Protein AF-X1M065-F1 (afdb_monomer_lite)

Structure (mmCIF, N/CA/C/O backbone):
data_AF-X1M065-F1
#
_entry.id   AF-X1M065-F1
#
loop_
_atom_site.group_PDB
_atom_site.id
_atom_site.type_symbol
_atom_site.label_atom_id
_atom_site.label_alt_id
_atom_site.label_comp_id
_atom_site.label_asym_id
_atom_site.label_entity_id
_atom_site.label_seq_id
_atom_site.pdbx_PDB_ins_code
_atom_site.Cartn_x
_atom_site.Cartn_y
_atom_site.Cartn_z
_atom_site.occupancy
_atom_site.B_iso_or_equiv
_atom_site.auth_seq_id
_atom_site.auth_comp_id
_atom_site.auth_asym_id
_atom_site.auth_atom_id
_atom_site.pdbx_PDB_model_num
ATOM 1 N N . MET A 1 1 ? -24.277 -4.819 1.934 1.00 57.31 1 MET A N 1
ATOM 2 C CA . MET A 1 1 ? -22.820 -5.001 2.126 1.00 57.31 1 MET A CA 1
ATOM 3 C C . MET A 1 1 ? -22.579 -5.871 3.349 1.00 57.31 1 MET A C 1
ATOM 5 O O . MET A 1 1 ? -23.334 -5.756 4.308 1.00 57.31 1 MET A O 1
ATOM 9 N N . LYS A 1 2 ? -21.581 -6.765 3.315 1.00 66.62 2 LYS A N 1
ATOM 10 C CA . LYS A 1 2 ? -21.135 -7.481 4.523 1.00 66.62 2 LYS A CA 1
ATOM 11 C C . LYS A 1 2 ? -20.497 -6.467 5.475 1.00 66.62 2 LYS A C 1
ATOM 13 O O . LYS A 1 2 ? -19.760 -5.602 5.018 1.00 66.62 2 LYS A O 1
ATOM 18 N N . LYS A 1 3 ? -20.769 -6.583 6.777 1.00 82.69 3 LYS A N 1
ATOM 19 C CA . LYS A 1 3 ? -20.069 -5.792 7.795 1.00 82.69 3 LYS A CA 1
ATOM 20 C C . LYS A 1 3 ? -18.608 -6.233 7.821 1.00 82.69 3 LYS A C 1
ATOM 22 O O . LYS A 1 3 ? -18.333 -7.383 8.162 1.00 82.69 3 LYS A O 1
ATOM 27 N N . LEU A 1 4 ? -17.699 -5.344 7.435 1.00 89.69 4 LEU A N 1
ATOM 28 C CA . LEU A 1 4 ? -16.260 -5.587 7.467 1.00 89.69 4 LEU A CA 1
ATOM 29 C C . LEU A 1 4 ? -15.634 -4.878 8.670 1.00 89.69 4 LEU A C 1
ATOM 31 O O . LEU A 1 4 ? -16.205 -3.940 9.232 1.00 89.69 4 LEU A O 1
ATOM 35 N N . LYS A 1 5 ? -14.457 -5.354 9.078 1.00 89.81 5 LYS A N 1
ATOM 36 C CA . LYS A 1 5 ? -13.608 -4.678 10.059 1.00 89.81 5 LYS A CA 1
ATOM 37 C C . LYS A 1 5 ? -12.356 -4.199 9.342 1.00 89.81 5 LYS A C 1
ATOM 39 O O . LYS A 1 5 ? -11.626 -5.018 8.796 1.00 89.81 5 LYS A O 1
ATOM 44 N N . PHE A 1 6 ? -12.130 -2.895 9.360 1.00 89.50 6 PHE A N 1
ATOM 45 C CA . PHE A 1 6 ? -10.933 -2.264 8.820 1.00 89.50 6 PHE A CA 1
ATOM 46 C C . PHE A 1 6 ? -9.960 -2.035 9.968 1.00 89.50 6 PHE A C 1
ATOM 48 O O . PHE A 1 6 ? -10.322 -1.364 10.934 1.00 89.50 6 PHE A O 1
ATOM 55 N N . GLN A 1 7 ? -8.759 -2.604 9.880 1.00 90.06 7 GLN A N 1
ATOM 56 C CA . GLN A 1 7 ? -7.691 -2.339 10.837 1.00 90.06 7 GLN A CA 1
ATOM 57 C C . GLN A 1 7 ? -6.665 -1.394 10.220 1.00 90.06 7 GLN A C 1
ATOM 59 O O . GLN A 1 7 ? -6.200 -1.648 9.115 1.00 90.06 7 GLN A O 1
ATOM 64 N N . THR A 1 8 ? -6.315 -0.325 10.931 1.00 87.81 8 THR A N 1
ATOM 65 C CA . THR A 1 8 ? -5.253 0.608 10.525 1.00 87.81 8 THR A CA 1
ATOM 66 C C . THR A 1 8 ? -4.339 0.909 11.706 1.00 87.81 8 THR A C 1
ATOM 68 O O . THR A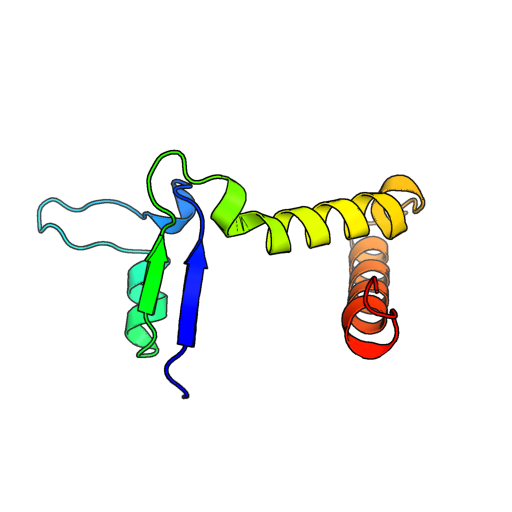 1 8 ? -4.664 0.616 12.866 1.00 87.81 8 THR A O 1
ATOM 71 N N . ASP A 1 9 ? -3.202 1.532 11.420 1.00 84.31 9 ASP A N 1
ATOM 72 C CA . ASP A 1 9 ? -2.381 2.141 12.454 1.00 84.31 9 ASP A CA 1
ATOM 73 C C . ASP A 1 9 ? -3.026 3.432 13.017 1.00 84.31 9 ASP A C 1
ATOM 75 O O . ASP A 1 9 ? -4.216 3.713 12.822 1.00 84.31 9 ASP A O 1
ATOM 79 N N . ASN A 1 10 ? -2.238 4.197 13.776 1.00 84.44 10 ASN A N 1
ATOM 80 C CA . ASN A 1 10 ? -2.640 5.476 14.359 1.00 84.44 10 ASN A CA 1
ATOM 81 C C . ASN A 1 10 ? -2.129 6.688 13.552 1.00 84.44 10 ASN A C 1
ATOM 83 O O . ASN A 1 10 ? -1.925 7.756 14.131 1.00 84.44 10 ASN A O 1
ATOM 87 N N . GLY A 1 11 ? -1.905 6.533 12.246 1.00 80.75 11 GLY A N 1
ATOM 88 C CA . GLY A 1 11 ? -1.582 7.623 11.334 1.00 80.75 11 GLY A CA 1
ATOM 89 C C . GLY A 1 11 ? -2.678 8.689 11.327 1.00 80.75 11 GLY A C 1
ATOM 90 O O . GLY A 1 11 ? -3.869 8.398 11.481 1.00 80.75 11 GLY A O 1
ATOM 91 N N . SER A 1 12 ? -2.285 9.953 11.165 1.00 81.75 12 SER A N 1
ATOM 92 C CA . SER A 1 12 ? -3.219 11.088 11.178 1.00 81.75 12 SER A CA 1
ATOM 93 C C . SER A 1 12 ? -4.276 10.995 10.071 1.00 81.75 12 SER A C 1
ATOM 95 O O . SER A 1 12 ? -5.406 11.438 10.275 1.00 81.75 12 SER A O 1
ATOM 97 N N . GLU A 1 13 ? -3.947 10.348 8.950 1.00 82.25 13 GLU A N 1
ATOM 98 C CA . GLU A 1 13 ? -4.857 10.090 7.827 1.00 82.25 13 GLU A CA 1
ATOM 99 C C . GLU A 1 13 ? -6.069 9.219 8.206 1.00 82.25 13 GLU A C 1
ATOM 101 O O . GLU A 1 13 ? -7.169 9.436 7.695 1.00 82.25 13 GLU A O 1
ATOM 106 N N . PHE A 1 14 ? -5.907 8.293 9.159 1.00 81.12 14 PHE A N 1
ATOM 107 C CA . PHE A 1 14 ? -6.976 7.401 9.622 1.00 81.12 14 PHE A CA 1
ATOM 108 C C . PHE A 1 14 ? -7.726 7.937 10.844 1.00 81.12 14 PHE A C 1
ATOM 110 O O . PHE A 1 14 ? -8.810 7.458 11.163 1.00 81.12 14 PHE A O 1
ATOM 117 N N . ILE A 1 15 ? -7.151 8.911 11.551 1.00 74.31 15 ILE A N 1
ATOM 118 C CA . ILE A 1 15 ? -7.739 9.510 12.759 1.00 74.31 15 ILE A CA 1
ATOM 119 C C . ILE A 1 15 ? -8.742 10.617 12.400 1.00 74.31 15 ILE A C 1
ATOM 121 O O . ILE A 1 15 ? -9.678 10.854 13.176 1.00 74.31 15 ILE A O 1
ATOM 125 N N . GLY A 1 16 ? -8.548 11.266 11.245 1.00 72.25 16 GLY A N 1
ATOM 126 C CA . GLY A 1 16 ? -9.325 12.425 10.810 1.00 72.25 16 GLY A CA 1
ATOM 127 C C . GLY A 1 16 ? -9.111 13.650 11.706 1.00 72.25 16 GLY A C 1
ATOM 128 O O . GLY A 1 16 ? -8.251 13.668 12.593 1.00 72.25 16 GLY A O 1
ATOM 129 N N . CYS A 1 17 ? -9.917 14.691 11.502 1.00 68.94 17 CYS A N 1
ATOM 130 C CA . CYS A 1 17 ? -9.961 15.835 12.402 1.00 68.94 17 CYS A CA 1
ATOM 131 C C . CYS A 1 17 ? -10.917 15.547 13.563 1.00 68.94 17 CYS A C 1
ATOM 133 O O . CYS A 1 17 ? -12.110 15.301 13.372 1.00 68.94 17 CYS A O 1
ATOM 135 N N . PHE A 1 18 ? -10.408 15.636 14.793 1.00 64.56 18 PHE A N 1
ATOM 136 C CA . PHE A 1 18 ? -11.261 15.602 15.975 1.00 64.56 18 PHE A CA 1
ATOM 137 C C . PHE A 1 18 ? -11.995 16.940 16.102 1.00 64.56 18 PHE A C 1
ATOM 139 O O . PHE A 1 18 ? -11.375 17.971 16.377 1.00 64.56 18 PHE A O 1
ATOM 146 N N . ARG A 1 19 ? -13.310 16.942 15.871 1.00 65.75 19 ARG A N 1
ATOM 147 C CA . ARG A 1 19 ? -14.132 18.146 16.025 1.00 65.75 19 ARG A CA 1
ATOM 148 C C . ARG A 1 19 ? -14.478 18.395 17.494 1.00 65.75 19 ARG A C 1
ATOM 150 O O . ARG A 1 19 ? -14.463 17.488 18.325 1.00 65.75 19 ARG A O 1
ATOM 157 N N . GLN A 1 20 ? -14.824 19.644 17.817 1.00 70.31 20 GLN A N 1
ATOM 158 C CA . GLN A 1 20 ? -15.272 20.040 19.162 1.00 70.31 20 GLN A CA 1
ATOM 159 C C . GLN A 1 20 ? -16.499 19.250 19.647 1.00 70.31 20 GLN A C 1
ATOM 161 O O . GLN A 1 20 ? -16.635 19.011 20.844 1.00 70.31 20 GLN A O 1
ATOM 166 N N . ASP A 1 21 ? -17.352 18.792 18.729 1.00 76.06 21 ASP A N 1
ATOM 167 C CA . ASP A 1 21 ? -18.517 17.942 19.005 1.00 76.06 21 ASP A CA 1
ATOM 168 C C . ASP A 1 21 ? -18.156 16.461 19.247 1.00 76.06 21 ASP A C 1
ATOM 170 O O . ASP A 1 21 ? -19.040 15.615 19.367 1.00 76.06 21 ASP A O 1
ATOM 174 N N . ARG A 1 22 ? -16.856 16.142 19.341 1.00 67.44 22 ARG A N 1
ATOM 175 C CA . ARG A 1 22 ? -16.291 14.789 19.470 1.00 67.44 22 ARG A CA 1
ATOM 176 C C . ARG A 1 22 ? -16.597 13.868 18.289 1.00 67.44 22 ARG A C 1
ATOM 178 O O . ARG A 1 22 ? -16.321 12.672 18.380 1.00 67.44 22 ARG A O 1
ATOM 185 N N . THR A 1 23 ? -17.130 14.399 17.190 1.00 67.69 23 THR A N 1
ATOM 186 C CA . THR A 1 23 ? -17.285 13.643 15.950 1.00 67.69 23 THR A CA 1
ATOM 187 C C . THR A 1 23 ? -15.960 13.582 15.202 1.00 67.69 23 THR A C 1
ATOM 189 O O . THR A 1 23 ? -15.079 14.439 15.345 1.00 67.69 23 THR A O 1
ATOM 192 N N . ARG A 1 24 ? -15.823 12.529 14.401 1.00 69.75 24 ARG A N 1
ATOM 193 C CA . ARG A 1 24 ? -14.695 12.322 13.499 1.00 69.75 24 ARG A CA 1
ATOM 194 C C . ARG A 1 24 ? -15.185 12.422 12.063 1.00 69.75 24 ARG A C 1
ATOM 196 O O . ARG A 1 24 ? -16.314 12.043 11.747 1.00 69.75 24 ARG A O 1
ATOM 203 N N . ASP A 1 25 ? -14.349 12.971 11.197 1.00 73.75 25 ASP A N 1
ATOM 204 C CA . ASP A 1 25 ? -14.546 12.957 9.753 1.00 73.75 25 ASP A CA 1
ATOM 205 C C . ASP A 1 25 ? -13.507 12.091 9.048 1.00 73.75 25 ASP A C 1
ATOM 207 O O . ASP A 1 25 ? -12.713 11.389 9.673 1.00 73.75 25 ASP A O 1
ATOM 211 N N . GLY A 1 26 ? -13.560 12.105 7.718 1.00 83.12 26 GLY A N 1
ATOM 212 C CA . GLY A 1 26 ? -12.644 11.342 6.893 1.00 83.12 26 GLY A CA 1
ATOM 213 C C . GLY A 1 26 ? -12.939 9.850 6.967 1.00 83.12 26 GLY A C 1
ATOM 214 O O . GLY A 1 26 ? -14.087 9.424 6.822 1.00 83.12 26 GLY A O 1
ATOM 215 N N . PHE A 1 27 ? -11.882 9.065 7.154 1.00 86.38 27 PHE A N 1
ATOM 216 C CA . PHE A 1 27 ? -11.892 7.621 6.955 1.00 86.38 27 PHE A CA 1
ATOM 217 C C . PHE A 1 27 ? -12.920 6.886 7.830 1.00 86.38 27 PHE A C 1
ATOM 219 O O . PHE A 1 27 ? -13.731 6.124 7.307 1.00 86.38 27 PHE A O 1
ATOM 226 N N . GLU A 1 28 ? -12.949 7.162 9.137 1.00 84.94 28 GLU A N 1
ATOM 227 C CA . GLU A 1 28 ? -13.839 6.483 10.093 1.00 84.94 28 GLU A CA 1
ATOM 228 C C . GLU A 1 28 ? -15.317 6.672 9.721 1.00 84.94 28 GLU A C 1
ATOM 230 O O . GLU A 1 28 ? -16.060 5.700 9.587 1.00 84.94 28 GLU A O 1
ATOM 235 N N . LYS A 1 29 ? -15.719 7.911 9.410 1.00 84.81 29 LYS A N 1
ATOM 236 C CA . LYS A 1 29 ? -17.098 8.242 9.022 1.00 84.81 29 LYS A CA 1
ATOM 237 C C . LYS A 1 29 ? -17.522 7.569 7.716 1.00 84.81 29 LYS A C 1
ATOM 239 O O . LYS A 1 29 ? -18.680 7.179 7.569 1.00 84.81 29 LYS A O 1
ATOM 244 N N . VAL A 1 30 ? -16.604 7.437 6.758 1.00 88.19 30 VAL A N 1
ATOM 245 C CA . VAL A 1 30 ? -16.872 6.740 5.492 1.00 88.19 30 VAL A CA 1
ATOM 246 C C . VAL A 1 30 ? -17.080 5.247 5.744 1.00 88.19 30 VAL A C 1
ATOM 248 O O . VAL A 1 30 ? -18.068 4.684 5.276 1.00 88.19 30 VAL A O 1
ATOM 251 N N . VAL A 1 31 ? -16.202 4.613 6.527 1.00 88.62 31 VAL A N 1
ATOM 252 C CA . VAL A 1 31 ? -16.304 3.188 6.884 1.00 88.62 31 VAL A CA 1
ATOM 253 C C . VAL A 1 31 ? -17.615 2.891 7.624 1.00 88.62 31 VAL A C 1
ATOM 255 O O . VAL A 1 31 ? -18.316 1.932 7.281 1.00 88.62 31 VAL A O 1
ATOM 258 N N . GLU A 1 32 ? -17.988 3.740 8.582 1.00 87.12 32 GLU A N 1
ATOM 259 C CA . GLU A 1 32 ? -19.257 3.643 9.308 1.00 87.12 32 GLU A CA 1
ATOM 260 C C . GLU A 1 32 ? -20.474 3.861 8.400 1.00 87.12 32 GLU A C 1
ATOM 262 O O . GLU A 1 32 ? -21.472 3.150 8.531 1.00 87.12 32 GLU A O 1
ATOM 267 N N . GLY A 1 33 ? -20.383 4.776 7.428 1.00 87.88 33 GLY A N 1
ATOM 268 C CA . GLY A 1 33 ? -21.423 5.005 6.420 1.00 87.88 33 GLY A CA 1
ATOM 269 C C . GLY A 1 33 ? -21.740 3.764 5.576 1.00 87.88 33 GLY A C 1
ATOM 270 O O . GLY A 1 33 ? -22.881 3.574 5.158 1.00 87.88 33 GLY A O 1
ATOM 271 N N . PHE A 1 34 ? -20.766 2.867 5.394 1.00 89.19 34 PHE A N 1
ATOM 272 C CA . PHE A 1 34 ? -20.957 1.559 4.754 1.00 89.19 34 PHE A CA 1
ATOM 273 C C . PHE A 1 34 ? -21.380 0.443 5.732 1.00 89.19 34 PHE A C 1
ATOM 275 O O . PHE A 1 34 ? -21.441 -0.731 5.356 1.00 89.19 34 PHE A O 1
ATOM 282 N N . GLY A 1 35 ? -21.671 0.778 6.993 1.00 89.06 35 GLY A N 1
ATOM 283 C CA . GLY A 1 35 ? -22.048 -0.170 8.044 1.00 89.06 35 GLY A CA 1
ATOM 284 C C . GLY A 1 35 ? -20.897 -1.063 8.520 1.00 89.06 35 GLY A C 1
ATOM 285 O O . GLY A 1 35 ? -21.144 -2.134 9.084 1.00 89.06 35 GLY A O 1
ATOM 286 N N . SER A 1 36 ? -19.654 -0.658 8.258 1.00 91.06 36 SER A N 1
ATOM 287 C CA . SER A 1 36 ? -18.436 -1.358 8.670 1.00 91.06 36 SER A CA 1
ATOM 288 C C . SER A 1 36 ? -17.815 -0.700 9.903 1.00 91.06 36 SER A C 1
ATOM 290 O O . SER A 1 36 ? -18.223 0.381 10.313 1.00 91.06 36 SER A O 1
ATOM 292 N N . ILE A 1 37 ? -16.851 -1.378 10.528 1.00 89.25 37 ILE A N 1
ATOM 293 C CA . ILE A 1 37 ? -16.202 -0.906 11.758 1.00 89.25 37 ILE A CA 1
ATOM 294 C C . ILE A 1 37 ? -14.741 -0.600 11.461 1.00 89.25 37 ILE A C 1
ATOM 296 O O . ILE A 1 37 ? -14.023 -1.454 10.938 1.00 89.25 37 ILE A O 1
ATOM 300 N N . HIS A 1 38 ? -14.288 0.585 11.854 1.00 89.06 38 HIS A N 1
ATOM 301 C CA . HIS A 1 38 ? -12.872 0.928 11.876 1.00 89.06 38 HIS A CA 1
ATOM 302 C C . HIS A 1 38 ? -12.278 0.609 13.254 1.00 89.06 38 HIS A C 1
ATOM 304 O O . HIS A 1 38 ? -12.838 0.964 14.290 1.00 89.06 38 HIS A O 1
ATOM 310 N N . LYS A 1 39 ? -11.161 -0.119 13.281 1.00 87.38 39 LYS A N 1
ATOM 311 C CA . LYS A 1 39 ? -10.435 -0.504 14.493 1.00 87.38 39 LYS A CA 1
ATOM 312 C C . LYS A 1 39 ? -8.980 -0.072 14.360 1.00 87.38 39 LYS A C 1
ATOM 314 O O . LYS A 1 39 ? -8.287 -0.489 13.443 1.00 87.38 39 LYS A O 1
ATOM 319 N N . ARG A 1 40 ? -8.486 0.697 15.325 1.00 85.38 40 ARG A N 1
ATOM 320 C CA . ARG A 1 40 ? -7.063 1.048 15.400 1.00 85.38 40 ARG A CA 1
ATOM 321 C C . ARG A 1 40 ? -6.298 0.050 16.258 1.00 85.38 40 ARG A C 1
ATOM 323 O O . ARG A 1 40 ? -6.857 -0.534 17.193 1.00 85.38 40 ARG A O 1
ATOM 330 N N . ILE A 1 41 ? -5.018 -0.132 15.950 1.00 83.38 41 ILE A N 1
ATOM 331 C CA . ILE A 1 41 ? -4.123 -0.914 16.805 1.00 83.38 41 ILE A CA 1
ATOM 332 C C . ILE A 1 41 ? -3.912 -0.203 18.154 1.00 83.38 41 ILE A C 1
ATOM 334 O O . ILE A 1 41 ? -3.874 1.035 18.203 1.00 83.38 41 ILE A O 1
ATOM 338 N N . PRO A 1 42 ? -3.758 -0.952 19.262 1.00 83.00 42 PRO A N 1
ATOM 339 C CA . PRO A 1 42 ? -3.389 -0.361 20.541 1.00 83.00 42 PRO A CA 1
ATOM 340 C C . PRO A 1 42 ? -2.077 0.439 20.439 1.00 83.00 42 PRO A C 1
ATOM 342 O O . PRO A 1 42 ? -1.195 0.081 19.649 1.00 83.00 42 PRO A O 1
ATOM 345 N N . PRO A 1 43 ? -1.897 1.500 21.246 1.00 78.50 43 PRO A N 1
ATOM 346 C CA . PRO A 1 43 ? -0.628 2.214 21.301 1.00 78.50 43 PRO A CA 1
ATOM 347 C C . PRO A 1 43 ? 0.531 1.246 21.567 1.00 78.50 43 PRO A C 1
ATOM 349 O O . PRO A 1 43 ? 0.455 0.423 22.477 1.00 78.50 43 PRO A O 1
ATOM 352 N N . ARG A 1 44 ? 1.614 1.371 20.789 1.00 74.50 44 ARG A N 1
ATOM 353 C CA . ARG A 1 44 ? 2.836 0.546 20.897 1.00 74.50 44 ARG A CA 1
ATOM 354 C C . ARG A 1 44 ? 2.642 -0.945 20.557 1.00 74.50 44 ARG A C 1
ATOM 356 O O . ARG A 1 44 ? 3.514 -1.746 20.878 1.00 74.50 44 ARG A O 1
ATOM 363 N N . ALA A 1 45 ? 1.561 -1.319 19.868 1.00 80.38 45 ALA A N 1
ATOM 364 C CA . ALA A 1 45 ? 1.310 -2.685 19.393 1.00 80.38 45 ALA A CA 1
ATOM 365 C C . ALA A 1 45 ? 1.674 -2.867 17.905 1.00 80.38 45 ALA A C 1
ATOM 367 O O . ALA A 1 45 ? 0.837 -3.222 17.082 1.00 80.38 45 ALA A O 1
ATOM 368 N N . TRP A 1 46 ? 2.936 -2.607 17.564 1.00 71.06 46 TRP A N 1
ATOM 369 C CA . TRP A 1 46 ? 3.488 -2.680 16.202 1.00 71.06 46 TRP A CA 1
ATOM 370 C C . TRP A 1 46 ? 3.301 -4.049 15.525 1.00 71.06 46 TRP A C 1
ATOM 372 O O . TRP A 1 46 ? 3.023 -4.112 14.333 1.00 71.06 46 TRP A O 1
ATOM 382 N N . SER A 1 47 ? 3.335 -5.141 16.292 1.00 78.44 47 SER A N 1
ATOM 383 C CA . SER A 1 47 ? 3.137 -6.503 15.778 1.00 78.44 47 SER A CA 1
ATOM 384 C C . SER A 1 47 ? 1.720 -6.804 15.272 1.0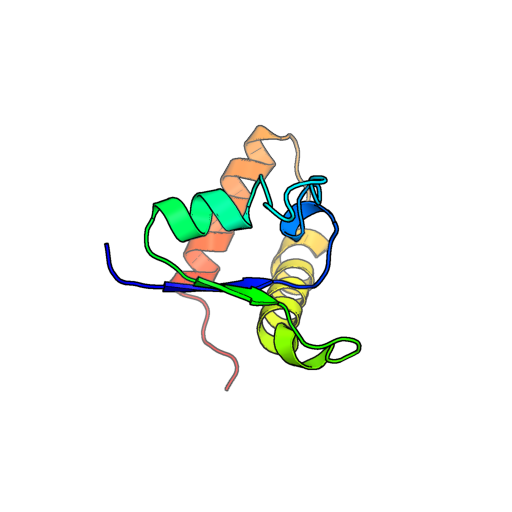0 78.44 47 SER A C 1
ATOM 386 O O . SER A 1 47 ? 1.503 -7.834 14.642 1.00 78.44 47 SER A O 1
ATOM 388 N N . TYR A 1 48 ? 0.735 -5.935 15.528 1.00 79.88 48 TYR A N 1
ATOM 389 C CA . TYR A 1 48 ? -0.635 -6.142 15.041 1.00 79.88 48 TYR A CA 1
ATOM 390 C C . TYR A 1 48 ? -0.774 -5.899 13.535 1.00 79.88 48 TYR A C 1
ATOM 392 O O . TYR A 1 48 ? -1.779 -6.308 12.959 1.00 79.88 48 TYR A O 1
ATOM 400 N N . ASN A 1 49 ? 0.224 -5.267 12.912 1.00 83.75 49 ASN A N 1
ATOM 401 C CA . ASN A 1 49 ? 0.288 -5.049 11.470 1.00 83.75 49 ASN A CA 1
ATOM 402 C C . ASN A 1 49 ? 1.374 -5.904 10.794 1.00 83.75 49 ASN A C 1
ATOM 404 O O . ASN A 1 49 ? 1.684 -5.659 9.635 1.00 83.75 49 ASN A O 1
ATOM 408 N N . SER A 1 50 ? 1.925 -6.924 11.469 1.00 85.50 50 SER A N 1
ATOM 409 C CA . SER A 1 50 ? 2.991 -7.771 10.907 1.00 85.50 50 SER A CA 1
ATOM 410 C C . SER A 1 50 ? 2.636 -8.387 9.552 1.00 85.50 50 SER A C 1
ATOM 412 O O . SER A 1 50 ? 3.514 -8.515 8.706 1.00 85.50 50 SER A O 1
ATOM 414 N N . ASP A 1 51 ? 1.367 -8.735 9.319 1.00 86.56 51 ASP A N 1
ATOM 415 C CA . ASP A 1 51 ? 0.922 -9.271 8.026 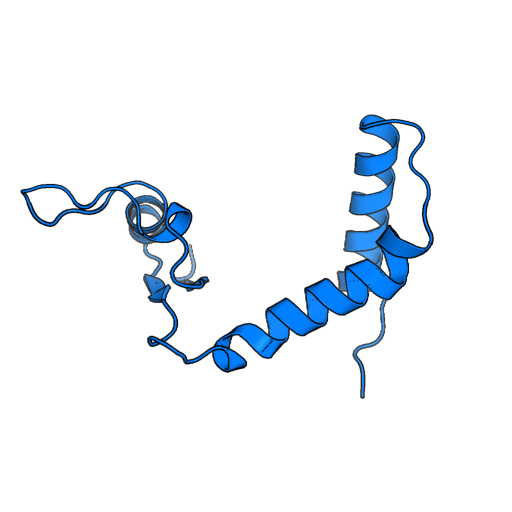1.00 86.56 51 ASP A CA 1
ATOM 416 C C . ASP A 1 51 ? 1.059 -8.226 6.909 1.00 86.56 51 ASP A C 1
ATOM 418 O O . ASP A 1 51 ? 1.573 -8.525 5.835 1.00 86.56 51 ASP A O 1
ATOM 422 N N . VAL A 1 52 ? 0.658 -6.978 7.183 1.00 87.00 52 VAL A N 1
ATOM 423 C CA . VAL A 1 52 ? 0.776 -5.855 6.239 1.00 87.00 52 VAL A CA 1
ATOM 424 C C . VAL A 1 52 ? 2.245 -5.531 5.983 1.00 87.00 52 VAL A C 1
ATOM 426 O O . VAL A 1 52 ? 2.644 -5.397 4.831 1.00 87.00 52 VAL A O 1
ATOM 429 N N . GLU A 1 53 ? 3.065 -5.496 7.034 1.00 89.12 53 GLU A N 1
ATOM 430 C CA . GLU A 1 53 ? 4.510 -5.278 6.902 1.00 89.12 53 GLU A CA 1
ATOM 431 C C . GLU A 1 53 ? 5.202 -6.404 6.118 1.00 89.12 53 GLU A C 1
ATOM 433 O O . GLU A 1 53 ? 6.108 -6.152 5.327 1.00 89.12 53 GLU A O 1
ATOM 438 N N . THR A 1 54 ? 4.758 -7.654 6.284 1.00 90.75 54 THR A N 1
ATOM 439 C CA . THR A 1 54 ? 5.279 -8.799 5.518 1.00 90.75 54 THR A CA 1
ATOM 440 C C . THR A 1 54 ? 4.929 -8.671 4.041 1.00 90.75 54 THR A C 1
ATOM 442 O O . THR A 1 54 ? 5.779 -8.918 3.182 1.00 90.75 54 THR A O 1
ATOM 445 N N . VAL A 1 55 ? 3.698 -8.254 3.734 1.00 90.56 55 VAL A N 1
ATOM 446 C CA . VAL A 1 55 ? 3.285 -7.963 2.360 1.00 90.56 55 VAL A CA 1
ATOM 447 C C . VAL A 1 55 ? 4.138 -6.835 1.788 1.00 90.56 55 VAL A C 1
ATOM 449 O O . VAL A 1 55 ? 4.739 -7.047 0.741 1.00 90.56 55 VAL A O 1
ATOM 452 N N . HIS A 1 56 ? 4.274 -5.696 2.479 1.00 91.56 56 HIS A N 1
ATOM 453 C CA . HIS A 1 56 ? 5.117 -4.582 2.024 1.00 91.56 56 HIS A CA 1
ATOM 454 C C . HIS A 1 56 ? 6.534 -5.040 1.703 1.00 91.56 56 HIS A C 1
ATOM 456 O O . HIS A 1 56 ? 6.980 -4.861 0.576 1.00 91.56 56 HIS A O 1
ATOM 462 N N . ARG A 1 57 ? 7.196 -5.724 2.642 1.00 92.75 57 ARG A N 1
ATOM 463 C CA . ARG A 1 57 ? 8.547 -6.246 2.429 1.00 92.75 57 ARG A CA 1
ATOM 464 C C . ARG A 1 57 ? 8.644 -7.119 1.181 1.00 92.75 57 ARG A C 1
ATOM 466 O O . ARG A 1 57 ? 9.579 -6.984 0.411 1.00 92.75 57 ARG A O 1
ATOM 473 N N . THR A 1 58 ? 7.676 -8.007 0.985 1.00 93.88 58 THR A N 1
ATOM 474 C CA . THR A 1 58 ? 7.687 -8.908 -0.170 1.00 93.88 58 THR A CA 1
ATOM 475 C C . THR A 1 58 ? 7.525 -8.133 -1.479 1.00 93.88 58 THR A C 1
ATOM 477 O O . THR A 1 58 ? 8.152 -8.476 -2.469 1.00 93.88 58 THR A O 1
ATOM 480 N N . ILE A 1 59 ? 6.697 -7.084 -1.495 1.00 94.19 59 ILE A N 1
ATOM 481 C CA . ILE A 1 59 ? 6.532 -6.214 -2.666 1.00 94.19 59 ILE A CA 1
ATOM 482 C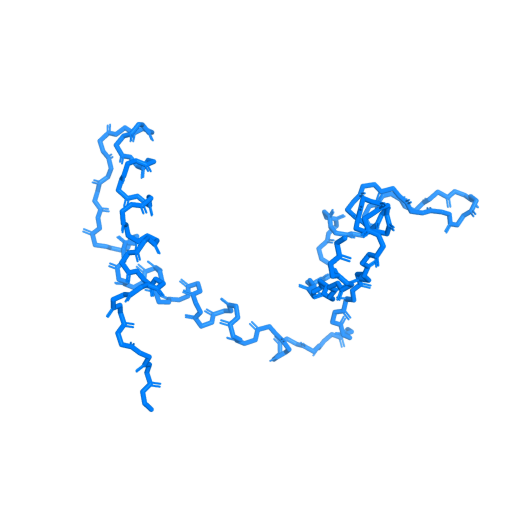 C . ILE A 1 59 ? 7.816 -5.433 -2.965 1.00 94.19 59 ILE A C 1
ATOM 484 O O . ILE A 1 59 ? 8.185 -5.325 -4.132 1.00 94.19 59 ILE A O 1
ATOM 488 N N . GLU A 1 60 ? 8.498 -4.918 -1.943 1.00 94.81 60 GLU A N 1
ATOM 489 C CA . GLU A 1 60 ? 9.805 -4.273 -2.121 1.00 94.81 60 GLU A CA 1
ATOM 490 C C . GLU A 1 60 ? 10.806 -5.262 -2.741 1.00 94.81 60 GLU A C 1
ATOM 492 O O . GLU A 1 60 ? 11.277 -5.034 -3.856 1.00 94.81 60 GLU A O 1
ATOM 497 N N . ASP A 1 61 ? 11.017 -6.409 -2.083 1.00 94.62 61 ASP A N 1
ATOM 498 C CA . ASP A 1 61 ? 12.021 -7.412 -2.460 1.00 94.62 61 ASP A CA 1
ATOM 499 C C . ASP A 1 61 ? 11.754 -8.031 -3.856 1.00 94.62 61 ASP A C 1
ATOM 501 O O . ASP A 1 61 ? 12.687 -8.317 -4.609 1.00 94.62 61 ASP A O 1
ATOM 505 N N . GLU A 1 62 ? 10.486 -8.282 -4.213 1.00 93.38 62 GLU A N 1
ATOM 506 C CA . GLU A 1 62 ? 10.105 -8.998 -5.444 1.00 93.38 62 GLU A CA 1
ATOM 507 C C . GLU A 1 62 ? 9.729 -8.086 -6.618 1.00 93.38 62 GLU A C 1
ATOM 509 O O . GLU A 1 62 ? 9.568 -8.589 -7.731 1.00 93.38 62 GLU A O 1
ATOM 514 N N . PHE A 1 63 ? 9.541 -6.780 -6.407 1.00 94.56 63 PHE A N 1
ATOM 515 C CA . PHE A 1 63 ? 9.072 -5.882 -7.465 1.00 94.56 63 PHE A CA 1
ATOM 516 C C . PHE A 1 63 ? 9.815 -4.552 -7.485 1.00 94.56 63 PHE A C 1
ATOM 518 O O . PHE A 1 63 ? 10.459 -4.244 -8.486 1.00 94.56 63 PHE A O 1
ATOM 525 N N . TYR A 1 64 ? 9.760 -3.761 -6.413 1.00 93.25 64 TYR A N 1
ATOM 526 C CA . TYR A 1 64 ? 10.321 -2.407 -6.462 1.00 93.25 64 TYR A CA 1
ATOM 527 C C . TYR A 1 64 ? 11.854 -2.379 -6.505 1.00 93.25 64 TYR A C 1
ATOM 529 O O . TYR A 1 64 ? 12.405 -1.533 -7.205 1.00 93.25 64 TYR A O 1
ATOM 537 N N . ASP A 1 65 ? 12.535 -3.322 -5.851 1.00 93.62 65 ASP A N 1
ATOM 538 C CA . ASP A 1 65 ? 14.004 -3.386 -5.848 1.00 93.62 65 ASP A CA 1
ATOM 539 C C . ASP A 1 65 ? 14.597 -3.909 -7.167 1.00 93.62 65 ASP A C 1
ATOM 541 O O . ASP A 1 65 ? 15.781 -3.695 -7.449 1.00 93.62 65 ASP A O 1
ATOM 545 N N . ILE A 1 66 ? 13.796 -4.600 -7.986 1.00 93.50 66 ILE A N 1
ATOM 546 C CA . ILE A 1 66 ? 14.269 -5.256 -9.215 1.00 93.50 66 ILE A CA 1
ATOM 547 C C . ILE A 1 66 ? 13.796 -4.569 -10.501 1.00 93.50 66 ILE A C 1
ATOM 549 O O . ILE A 1 66 ? 14.463 -4.672 -11.534 1.00 93.50 66 ILE A O 1
ATOM 553 N N . GLU A 1 67 ? 12.663 -3.868 -10.464 1.00 91.00 67 GLU A N 1
ATOM 554 C CA . GLU A 1 67 ? 12.080 -3.219 -11.635 1.00 91.00 67 GLU A CA 1
ATOM 555 C C . GLU A 1 67 ? 12.543 -1.766 -11.779 1.00 91.00 67 GLU A C 1
ATOM 557 O O . GLU A 1 67 ? 12.666 -1.013 -10.817 1.00 91.00 67 GLU A O 1
ATOM 562 N N . ASN A 1 68 ? 12.734 -1.336 -13.026 1.00 93.69 68 ASN A N 1
ATOM 563 C CA . ASN A 1 68 ? 12.881 0.077 -13.361 1.00 93.69 68 ASN A CA 1
ATOM 564 C C . ASN A 1 68 ? 11.661 0.522 -14.165 1.00 93.69 68 ASN A C 1
ATOM 566 O O . ASN A 1 68 ? 11.231 -0.177 -15.084 1.00 93.69 68 ASN A O 1
ATOM 570 N N . PHE A 1 69 ? 11.132 1.699 -13.837 1.00 95.44 69 PHE A N 1
ATOM 571 C CA . PHE A 1 69 ? 9.937 2.239 -14.479 1.00 95.44 69 PHE A CA 1
ATOM 572 C C . PHE A 1 69 ? 10.299 3.373 -15.426 1.00 95.44 69 PHE A C 1
ATOM 574 O O . PHE A 1 69 ? 10.935 4.353 -15.039 1.00 95.44 69 PHE A O 1
ATOM 581 N N . GLU A 1 70 ? 9.844 3.268 -16.669 1.00 95.62 70 GLU A N 1
ATOM 582 C CA . GLU A 1 70 ? 10.147 4.267 -17.700 1.00 95.62 70 GLU A CA 1
ATOM 583 C C . GLU A 1 70 ? 9.209 5.480 -17.621 1.00 95.62 70 GLU A C 1
ATOM 585 O O . GLU A 1 70 ? 9.529 6.576 -18.081 1.00 95.62 70 GLU A O 1
ATOM 590 N N . SER A 1 71 ? 8.015 5.290 -17.051 1.00 97.31 71 SER A N 1
ATOM 591 C CA . SER A 1 71 ? 7.014 6.339 -16.859 1.00 97.31 71 SER A CA 1
ATOM 592 C C . SER A 1 71 ? 5.970 5.937 -15.815 1.00 97.31 71 SER A C 1
ATOM 594 O O . SER A 1 71 ? 5.826 4.766 -15.473 1.00 97.31 71 SER A O 1
ATOM 596 N N . ILE A 1 72 ? 5.150 6.897 -15.380 1.00 96.88 72 ILE A N 1
ATOM 597 C CA . ILE A 1 72 ? 3.998 6.637 -14.496 1.00 96.88 72 ILE A CA 1
ATOM 598 C C . ILE A 1 72 ? 3.017 5.633 -15.124 1.00 96.88 72 ILE A C 1
ATOM 600 O O . ILE A 1 72 ? 2.440 4.797 -14.431 1.00 96.88 72 ILE A O 1
ATOM 604 N N . LYS A 1 73 ? 2.821 5.692 -16.448 1.00 97.69 73 LYS A N 1
ATOM 605 C CA . LYS A 1 73 ? 1.931 4.757 -17.147 1.00 97.69 73 LYS A CA 1
ATOM 606 C C . LYS A 1 73 ? 2.482 3.330 -17.101 1.00 97.69 73 LYS A C 1
ATOM 608 O O . LYS A 1 73 ? 1.722 2.410 -16.816 1.00 97.69 73 LYS A O 1
ATOM 613 N N . ASP A 1 74 ? 3.776 3.174 -17.369 1.00 97.12 74 ASP A N 1
ATOM 614 C CA . ASP A 1 74 ? 4.479 1.887 -17.295 1.00 97.12 74 ASP A CA 1
ATOM 615 C C . ASP A 1 74 ? 4.423 1.319 -15.867 1.00 97.12 74 ASP A C 1
ATOM 617 O O . ASP A 1 74 ? 3.984 0.187 -15.673 1.00 97.12 74 ASP A O 1
ATOM 621 N N . PHE A 1 75 ? 4.697 2.153 -14.858 1.00 96.62 75 PHE A N 1
ATOM 622 C CA . PHE A 1 75 ? 4.537 1.798 -13.446 1.00 96.62 75 PHE A CA 1
ATOM 623 C C . PHE A 1 75 ? 3.144 1.231 -13.138 1.00 96.62 75 PHE A C 1
ATOM 625 O O . PHE A 1 75 ? 3.028 0.128 -12.605 1.00 96.62 75 PHE A O 1
ATOM 632 N N . HIS A 1 76 ? 2.073 1.931 -13.529 1.00 97.00 76 HIS A N 1
ATOM 633 C CA . HIS A 1 76 ? 0.706 1.466 -13.275 1.00 97.00 76 HIS A CA 1
ATOM 634 C C . HIS A 1 76 ? 0.366 0.147 -13.984 1.00 97.00 76 HIS A C 1
ATOM 636 O O . HIS A 1 76 ? -0.379 -0.669 -13.441 1.00 97.00 76 HIS A O 1
ATOM 642 N N . GL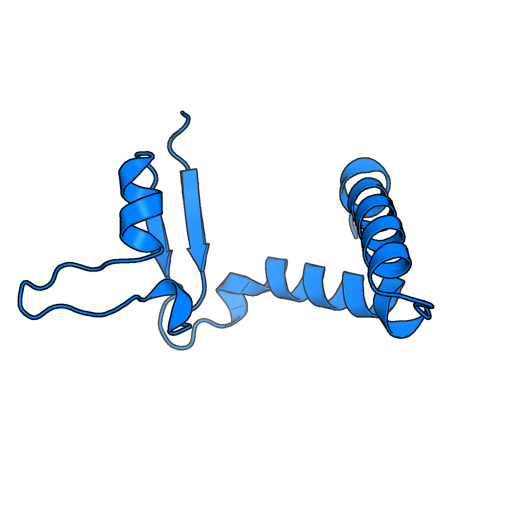N A 1 77 ? 0.897 -0.082 -15.186 1.00 96.75 77 GLN A N 1
ATOM 643 C CA . GLN A 1 77 ? 0.673 -1.332 -15.916 1.00 96.75 77 GLN A CA 1
ATOM 644 C C . GLN A 1 77 ? 1.397 -2.509 -15.254 1.00 96.75 77 GLN A C 1
ATOM 646 O O . GLN A 1 77 ? 0.808 -3.584 -15.084 1.00 96.75 77 GLN A O 1
ATOM 651 N N . ARG A 1 78 ? 2.651 -2.302 -14.839 1.00 96.69 78 ARG A N 1
ATOM 652 C CA . ARG A 1 78 ? 3.449 -3.334 -14.170 1.00 96.69 78 ARG A CA 1
ATOM 653 C C . ARG A 1 78 ? 2.912 -3.649 -12.780 1.00 96.69 78 ARG A C 1
ATOM 655 O O . ARG A 1 78 ? 2.705 -4.822 -12.488 1.00 96.69 78 ARG A O 1
ATOM 662 N N . VAL A 1 79 ? 2.584 -2.639 -11.968 1.00 96.38 79 VAL A N 1
ATOM 663 C CA . VAL A 1 79 ? 2.066 -2.864 -10.606 1.00 96.38 79 VAL A CA 1
ATOM 664 C C . VAL A 1 79 ? 0.722 -3.592 -10.625 1.00 96.38 79 VAL A C 1
ATOM 666 O O . VAL A 1 79 ? 0.501 -4.483 -9.811 1.00 96.38 79 VAL A O 1
ATOM 669 N N . ALA A 1 80 ? -0.154 -3.303 -11.596 1.00 96.25 80 ALA A N 1
ATOM 670 C CA . ALA A 1 80 ? -1.418 -4.024 -11.746 1.00 96.25 80 ALA A CA 1
ATOM 671 C C . ALA A 1 80 ? -1.195 -5.507 -12.094 1.00 96.25 80 ALA A C 1
ATOM 673 O O . ALA A 1 80 ? -1.866 -6.384 -11.547 1.00 96.25 80 ALA A O 1
ATOM 674 N N . SER A 1 81 ? -0.230 -5.789 -12.974 1.00 95.81 81 SER A N 1
ATOM 675 C CA . SER A 1 81 ? 0.134 -7.158 -13.360 1.00 95.81 81 SER A CA 1
ATOM 676 C C . SER A 1 81 ? 0.776 -7.917 -12.196 1.00 95.81 81 SER A C 1
ATOM 678 O O . SER A 1 81 ? 0.379 -9.045 -11.901 1.00 95.81 81 SER A O 1
ATOM 680 N N . TYR A 1 82 ? 1.706 -7.275 -11.487 1.00 95.88 82 TYR A N 1
ATOM 681 C CA . TYR A 1 82 ? 2.345 -7.823 -10.296 1.00 95.88 82 TYR A CA 1
ATOM 682 C C . TYR A 1 82 ? 1.324 -8.099 -9.186 1.00 95.88 82 TYR A C 1
ATOM 684 O O . TYR A 1 82 ? 1.293 -9.199 -8.646 1.00 95.88 82 TYR A O 1
ATOM 692 N N . GLN A 1 83 ? 0.407 -7.168 -8.905 1.00 95.44 83 GLN A N 1
ATOM 693 C CA . GLN A 1 83 ? -0.647 -7.362 -7.907 1.00 95.44 83 GLN A CA 1
ATOM 694 C C . GLN A 1 83 ? -1.578 -8.532 -8.267 1.00 95.44 83 GLN A C 1
ATOM 696 O O . GLN A 1 83 ? -2.003 -9.277 -7.380 1.00 95.44 83 GLN A O 1
ATOM 701 N N . ALA A 1 84 ? -1.906 -8.718 -9.550 1.00 96.00 84 ALA A N 1
ATOM 702 C CA . ALA A 1 84 ? -2.687 -9.871 -9.993 1.00 96.00 84 ALA A CA 1
ATOM 703 C C . ALA A 1 84 ? -1.921 -11.185 -9.772 1.00 96.00 84 ALA A C 1
ATOM 705 O O . ALA A 1 84 ? -2.481 -12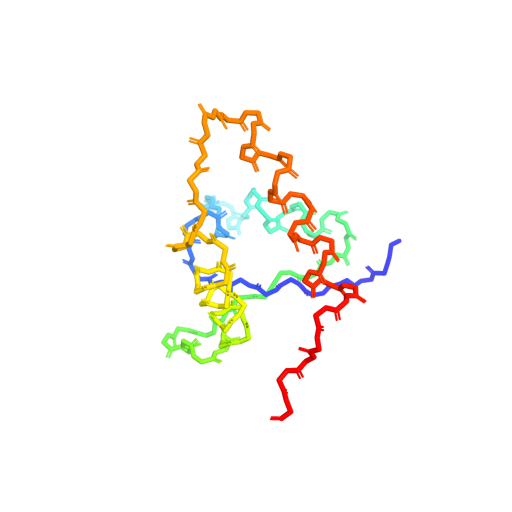.135 -9.225 1.00 96.00 84 ALA A O 1
ATOM 706 N N . TRP A 1 85 ? -0.636 -11.228 -10.132 1.00 95.31 85 TRP A N 1
ATOM 707 C CA . TRP A 1 85 ? 0.220 -12.388 -9.883 1.00 95.31 85 TRP A CA 1
ATOM 708 C C . TRP A 1 85 ? 0.357 -12.692 -8.382 1.00 95.31 85 TRP A C 1
ATOM 710 O O . TRP A 1 85 ? 0.144 -13.834 -7.974 1.00 95.31 85 TRP A O 1
ATOM 720 N N . TYR A 1 86 ? 0.605 -11.673 -7.557 1.00 94.56 86 TYR A N 1
ATOM 721 C CA . TYR A 1 86 ? 0.779 -11.793 -6.108 1.00 94.56 86 TYR A CA 1
ATOM 722 C C . TYR A 1 86 ? -0.439 -12.421 -5.423 1.00 94.56 86 TYR A C 1
ATOM 724 O O . TYR A 1 86 ? -0.300 -13.270 -4.552 1.00 94.56 86 TYR A O 1
ATOM 732 N N . ASN A 1 87 ? -1.648 -12.027 -5.834 1.00 92.62 87 ASN A N 1
ATOM 733 C CA . ASN A 1 87 ? -2.881 -12.492 -5.195 1.00 92.62 87 ASN A CA 1
ATOM 734 C C . ASN A 1 87 ? -3.406 -13.827 -5.740 1.00 92.62 87 ASN A C 1
ATOM 736 O O . ASN A 1 87 ? -4.181 -14.492 -5.055 1.00 92.62 87 ASN A O 1
ATOM 740 N N . LEU A 1 88 ? -3.068 -14.188 -6.983 1.00 94.19 88 LEU A N 1
ATOM 741 C CA . LEU A 1 88 ? -3.697 -15.319 -7.677 1.00 94.19 88 LEU A CA 1
ATOM 742 C C . LEU A 1 88 ? -2.752 -16.491 -7.937 1.00 94.19 88 LEU A C 1
ATOM 744 O O . LEU A 1 88 ? -3.218 -17.619 -8.081 1.00 94.19 88 LEU A O 1
ATOM 748 N N . VAL A 1 89 ? -1.452 -16.227 -8.059 1.00 93.81 89 VAL A N 1
ATOM 749 C CA . VAL A 1 89 ? -0.471 -17.200 -8.560 1.00 93.81 89 VAL A CA 1
ATOM 750 C C . VAL A 1 89 ? 0.664 -17.423 -7.570 1.00 93.81 89 VAL A C 1
ATOM 752 O O . VAL A 1 89 ? 1.136 -18.554 -7.445 1.00 93.81 89 VAL A O 1
ATOM 755 N N . ARG A 1 90 ? 1.111 -16.372 -6.871 1.00 90.81 90 ARG A N 1
ATOM 756 C CA . ARG A 1 90 ? 2.224 -16.463 -5.926 1.00 90.81 90 ARG A CA 1
ATOM 757 C C . ARG A 1 90 ? 1.898 -17.487 -4.827 1.00 90.81 90 ARG A C 1
ATOM 759 O O . ARG A 1 90 ? 0.868 -17.362 -4.164 1.00 90.81 90 ARG A O 1
ATOM 766 N N . PRO A 1 91 ? 2.755 -18.496 -4.602 1.00 87.31 91 PRO A N 1
ATOM 767 C CA . PRO A 1 91 ? 2.559 -19.426 -3.503 1.00 87.31 91 PRO A CA 1
ATOM 768 C C . PRO A 1 91 ? 2.713 -18.691 -2.166 1.00 87.31 91 PRO A C 1
ATOM 770 O O . PRO A 1 91 ? 3.597 -17.847 -1.997 1.00 87.31 91 PRO A O 1
ATOM 773 N N . ASN A 1 92 ? 1.856 -19.024 -1.202 1.00 78.94 92 ASN A N 1
ATOM 774 C CA . ASN A 1 92 ? 2.029 -18.538 0.163 1.00 78.94 92 ASN A CA 1
ATOM 775 C C . ASN A 1 92 ? 3.346 -19.079 0.729 1.00 78.94 92 ASN A C 1
ATOM 777 O O . ASN A 1 92 ? 3.744 -20.203 0.420 1.00 78.94 92 ASN A O 1
ATOM 781 N N . MET A 1 93 ? 4.023 -18.277 1.554 1.00 64.69 93 MET A N 1
ATOM 782 C CA . MET A 1 93 ? 5.181 -18.777 2.292 1.00 64.69 93 MET A CA 1
ATOM 783 C C . MET A 1 93 ? 4.688 -19.858 3.265 1.00 64.69 93 MET A C 1
ATOM 785 O O . MET A 1 93 ? 3.769 -19.594 4.040 1.00 64.69 93 MET A O 1
ATOM 789 N N . ASN A 1 94 ? 5.232 -21.073 3.140 1.00 56.28 94 ASN A N 1
ATOM 790 C CA . ASN A 1 94 ? 4.919 -22.217 4.007 1.00 56.28 94 ASN A CA 1
ATOM 791 C C . ASN A 1 94 ? 5.458 -22.021 5.425 1.00 56.28 94 ASN A C 1
ATOM 793 O O . ASN A 1 94 ? 6.603 -21.530 5.547 1.00 56.28 94 ASN A O 1
#

Radius of gyration: 17.34 Å; chains: 1; bounding box: 37×42×39 Å

pLDDT: mean 85.95, std 9.9, range [56.28, 97.69]

Organism: NCBI:txid412755

Sequence (94 aa):
MKKLKFQTDNGSEFIGCFRQDRTRDGFEKVVEGFGSIHKRIPPRAWSYNSDVETVHRTIEDEFYDIENFESIKDFHQRVASYQAWYNLVRPNMN

InterPro domains:
  IPR001584 Integrase, catalytic core [PF13683] (38-91)
  IPR001584 Integrase, catalytic core [PS50994] (1-94)
  IPR012337 Ribonuclease H-like superfamily [SSF53098] (4-92)
  IPR036397 Ribonuclease H superfamily [G3DSA:3.30.420.10] (2-93)

Foldseek 3Di:
DPAEEAEDEPDCQCQADQDPVRDHDHPQVVSVVVVYGYDYDPPPPPVVCVVVVVVVVCCCVVPVVPDDAPDPVSVVVVVVVVVCCVVPPDDDDD

Secondary structure (DSSP, 8-state):
----EEEE-S-HHHH--B-TTS-B-THHHHHHHTT-EEEEPPTT-GGGGHHHHHHHHHHIIIIITT---SSHHHHHHHHHHHHHHHHHTSPPP-